Protein AF-A0A4D9DUX8-F1 (afdb_monomer)

Foldseek 3Di:
DPDPPPPPPCPCPPLVPDDPVSNVVPDPPDDPVNVVVVVCVVCVVVVVVVVVVVVVVVVVVVVVVVVVVVVVVVVVVVD

Secondary structure (DSSP, 8-state):
--------TTTTTTTTTS-HHHHHHH-----HHHHHHHHHHHTHHHHHHHHHHHHHHHHHHHHHHHHHHHHHHHHHHT-

Mean predicted aligned error: 13.78 Å

Structure (mmCIF, N/CA/C/O backbone):
data_AF-A0A4D9DUX8-F1
#
_entry.id   AF-A0A4D9DUX8-F1
#
loop_
_atom_site.group_PDB
_atom_site.id
_atom_site.type_symbol
_atom_site.label_atom_id
_atom_site.label_alt_id
_atom_site.label_comp_id
_atom_site.label_asym_id
_atom_site.label_entity_id
_atom_site.label_seq_id
_atom_site.pdbx_PDB_ins_code
_atom_site.Cartn_x
_atom_site.Cartn_y
_atom_site.Cartn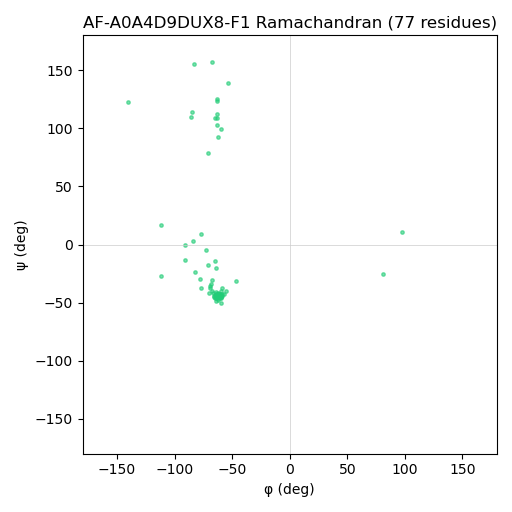_z
_atom_site.occupancy
_atom_site.B_iso_or_equiv
_atom_site.auth_seq_id
_atom_site.auth_comp_id
_atom_site.auth_asym_id
_atom_site.auth_atom_id
_atom_site.pdbx_PDB_model_num
ATOM 1 N N . MET A 1 1 ? -50.011 -31.988 10.054 1.00 39.09 1 MET A N 1
ATOM 2 C CA . MET A 1 1 ? -49.810 -30.957 11.088 1.00 39.09 1 MET A CA 1
ATOM 3 C C . MET A 1 1 ? -48.316 -30.695 11.110 1.00 39.09 1 MET A C 1
ATOM 5 O O . MET A 1 1 ? -47.594 -31.497 11.680 1.00 39.09 1 MET A O 1
ATOM 9 N N . ALA A 1 2 ? -47.848 -29.722 10.328 1.00 46.41 2 ALA A N 1
ATOM 10 C CA . ALA A 1 2 ? -46.457 -29.291 10.395 1.00 46.41 2 ALA A CA 1
ATOM 11 C C . ALA A 1 2 ? -46.395 -28.274 11.532 1.00 46.41 2 ALA A C 1
ATOM 13 O O . ALA A 1 2 ? -47.084 -27.259 11.473 1.00 46.41 2 ALA A O 1
ATOM 14 N N . GLU A 1 3 ? -45.690 -28.624 12.600 1.00 57.47 3 GLU A N 1
ATOM 15 C CA . GLU A 1 3 ? -45.375 -27.705 13.684 1.00 57.47 3 GLU A CA 1
ATOM 16 C C . GLU A 1 3 ? -44.502 -26.607 13.069 1.00 57.47 3 GLU A C 1
ATOM 18 O O . GLU A 1 3 ? -43.430 -26.896 12.536 1.00 57.47 3 GLU A O 1
ATOM 23 N N . GLU A 1 4 ? -45.022 -25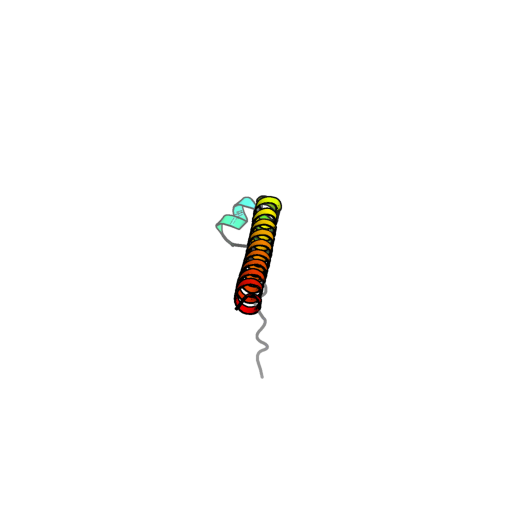.380 12.995 1.00 56.94 4 GLU A N 1
ATOM 24 C CA . GLU A 1 4 ? -44.232 -24.245 12.533 1.00 56.94 4 GLU A CA 1
ATOM 25 C C . GLU A 1 4 ? -43.097 -24.057 13.537 1.00 56.94 4 GLU A C 1
ATOM 27 O O . GLU A 1 4 ? -43.328 -23.700 14.692 1.00 56.94 4 GLU A O 1
ATOM 32 N N . ASP A 1 5 ? -41.880 -24.384 13.107 1.00 57.25 5 ASP A N 1
ATOM 33 C CA . ASP A 1 5 ? -40.654 -24.252 13.883 1.00 57.25 5 ASP A CA 1
ATOM 34 C C . ASP A 1 5 ? -40.467 -22.761 14.194 1.00 57.25 5 ASP A C 1
ATOM 36 O O . ASP A 1 5 ? -39.997 -21.996 13.353 1.00 57.25 5 ASP A O 1
ATOM 40 N N . VAL A 1 6 ? -40.970 -22.307 15.349 1.00 64.75 6 VAL A N 1
ATOM 41 C CA . VAL A 1 6 ? -40.874 -20.908 15.773 1.00 64.75 6 VAL A CA 1
ATOM 42 C C . VAL A 1 6 ? -39.391 -20.621 15.990 1.00 64.75 6 VAL A C 1
ATOM 44 O O . VAL A 1 6 ? -38.818 -21.111 16.970 1.00 64.75 6 VAL A O 1
ATOM 47 N N . PRO A 1 7 ? -38.740 -19.824 15.123 1.00 61.41 7 PRO A N 1
ATOM 48 C CA . PRO A 1 7 ? -37.326 -19.557 15.285 1.00 61.41 7 PRO A CA 1
ATOM 49 C C . PRO A 1 7 ? -37.122 -18.809 16.604 1.00 61.41 7 PRO A C 1
ATOM 51 O O . PRO A 1 7 ? -37.718 -17.756 16.843 1.00 61.41 7 PRO A O 1
ATOM 54 N N . ASN A 1 8 ? -36.283 -19.361 17.480 1.00 63.19 8 ASN A N 1
ATOM 55 C CA . ASN A 1 8 ? -35.963 -18.752 18.764 1.00 63.19 8 ASN A CA 1
ATOM 56 C C . ASN A 1 8 ? -35.252 -17.403 18.556 1.00 63.19 8 ASN A C 1
ATOM 58 O O . ASN A 1 8 ? -34.053 -17.347 18.285 1.00 63.19 8 ASN A O 1
ATOM 62 N N . THR A 1 9 ? -35.979 -16.300 18.730 1.00 60.66 9 THR A N 1
ATOM 63 C CA . THR A 1 9 ? -35.436 -14.936 18.628 1.00 60.66 9 THR A CA 1
ATOM 64 C C . THR A 1 9 ? -34.779 -14.445 19.922 1.00 60.66 9 THR A C 1
ATOM 66 O O . THR A 1 9 ? -34.279 -13.322 19.958 1.00 60.66 9 THR A O 1
ATOM 69 N N . GLN A 1 10 ? -34.694 -15.268 20.979 1.00 61.19 10 GLN A N 1
ATOM 70 C CA . GLN A 1 10 ? -33.982 -14.902 22.213 1.00 61.19 10 GLN A CA 1
ATOM 71 C C . GLN A 1 10 ? -32.451 -14.996 22.118 1.00 61.19 10 GLN A C 1
ATOM 73 O O . GLN A 1 10 ? -31.769 -14.837 23.133 1.00 61.19 10 GLN A O 1
ATOM 78 N N . CYS A 1 11 ? -31.871 -15.201 20.932 1.00 60.59 11 CYS A N 1
ATOM 79 C CA . CYS A 1 11 ? -30.426 -15.066 20.763 1.00 60.59 11 CYS A CA 1
ATOM 80 C C . CYS A 1 11 ? -29.988 -13.628 21.127 1.00 60.59 11 CYS A C 1
ATOM 82 O O . CYS A 1 11 ? -30.141 -12.693 20.343 1.00 60.59 11 CYS A O 1
ATOM 84 N N . GLY A 1 12 ? -29.465 -13.444 22.345 1.00 58.59 12 GLY A N 1
ATOM 85 C CA . GLY A 1 12 ? -29.016 -12.153 22.880 1.00 58.59 12 GLY A CA 1
ATOM 86 C C . GLY A 1 12 ? -30.011 -11.406 23.783 1.00 58.59 12 GLY A C 1
ATOM 87 O O . GLY A 1 12 ? -29.751 -10.242 24.111 1.00 58.59 12 GLY A O 1
ATOM 88 N N . TYR A 1 13 ? -31.118 -12.032 24.210 1.00 53.88 13 TYR A N 1
ATOM 89 C CA . TYR A 1 13 ? -32.067 -11.422 25.154 1.00 53.88 13 TYR A CA 1
ATOM 90 C C . TYR A 1 13 ? -31.381 -11.156 26.508 1.00 53.88 13 TYR A C 1
ATOM 92 O O . TYR A 1 13 ? -30.740 -12.033 27.080 1.00 53.88 13 TYR A O 1
ATOM 100 N N . GLY A 1 14 ? -31.430 -9.911 26.989 1.00 60.47 14 GLY A N 1
ATOM 101 C CA . GLY A 1 14 ? -30.777 -9.477 28.235 1.00 60.47 14 GLY A CA 1
ATOM 102 C C . GLY A 1 14 ? -29.277 -9.162 28.132 1.00 60.47 14 GLY A C 1
ATOM 103 O O . GLY A 1 14 ? -28.788 -8.311 28.872 1.00 60.47 14 GLY A O 1
ATOM 104 N N . VAL A 1 15 ? -28.545 -9.748 27.178 1.00 57.44 15 VAL A N 1
ATOM 105 C CA . VAL A 1 15 ? -27.114 -9.441 26.974 1.00 57.44 15 VAL A CA 1
ATOM 106 C C . VAL A 1 15 ? -26.945 -8.103 26.254 1.00 57.44 15 VAL A C 1
ATOM 108 O O . VAL A 1 15 ? -26.091 -7.313 26.642 1.00 57.44 15 VAL A O 1
ATOM 111 N N . ARG A 1 16 ? -27.831 -7.785 25.293 1.00 54.16 16 ARG A N 1
ATOM 112 C CA . ARG A 1 16 ? -27.852 -6.505 24.550 1.00 54.16 16 ARG A CA 1
ATOM 113 C C . ARG A 1 16 ? -28.162 -5.262 25.404 1.00 54.16 16 ARG A C 1
ATOM 115 O O . ARG A 1 16 ? -27.947 -4.149 24.937 1.00 54.16 16 ARG A O 1
ATOM 122 N N . LEU A 1 17 ? -28.654 -5.448 26.633 1.00 56.53 17 LEU A N 1
ATOM 123 C CA . LEU A 1 17 ? -29.028 -4.370 27.558 1.00 56.53 17 LEU A CA 1
ATOM 124 C C . LEU A 1 17 ? -27.876 -3.925 28.482 1.00 56.53 17 LEU A C 1
ATOM 126 O O . LEU A 1 17 ? -27.993 -2.908 29.161 1.00 56.53 17 LEU A O 1
ATOM 130 N N . LYS A 1 18 ? -26.785 -4.701 28.548 1.00 57.38 18 LYS A N 1
ATOM 131 C CA . LYS A 1 18 ? -25.598 -4.386 29.355 1.00 57.38 18 LYS A CA 1
ATOM 132 C C . LYS A 1 18 ? -24.655 -3.423 28.624 1.00 57.38 18 LYS A C 1
ATOM 134 O O . LYS A 1 18 ? -24.641 -3.373 27.401 1.00 57.38 18 LYS A O 1
ATOM 139 N N . LEU A 1 19 ? -23.852 -2.676 29.382 1.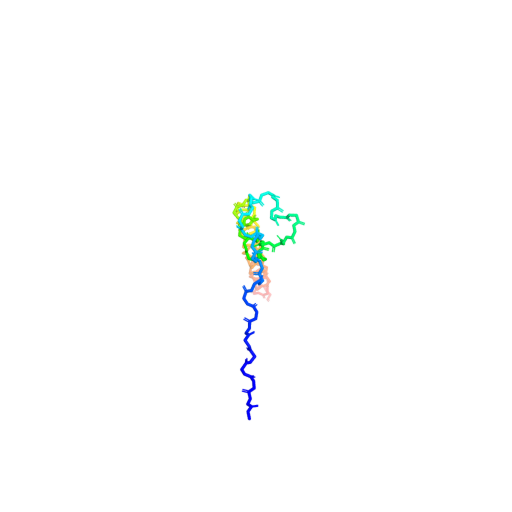00 56.56 19 LEU A N 1
ATOM 140 C CA . LEU A 1 19 ? -22.839 -1.748 28.865 1.00 56.56 19 LEU A CA 1
ATOM 141 C C . LEU A 1 19 ? -21.887 -2.461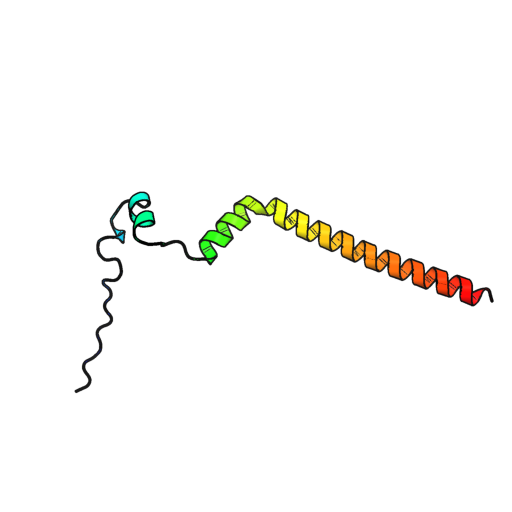 27.874 1.00 56.56 19 LEU A C 1
ATOM 143 O O . LEU A 1 19 ? -21.461 -3.583 28.149 1.00 56.56 19 LEU A O 1
ATOM 147 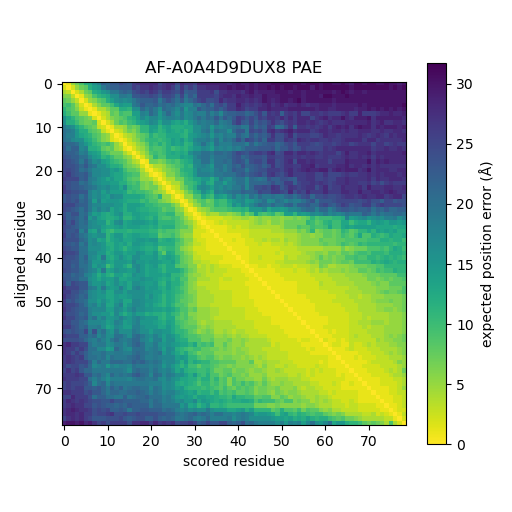N N . GLU A 1 20 ? -21.522 -1.806 26.762 1.00 54.94 20 GLU A N 1
ATOM 148 C CA . GLU A 1 20 ? -20.695 -2.358 25.660 1.00 54.94 20 GLU A CA 1
ATOM 149 C C . GLU A 1 20 ? -19.423 -3.101 26.119 1.00 54.94 20 GLU A C 1
ATOM 151 O O . GLU A 1 20 ? -18.997 -4.067 25.486 1.00 54.94 20 GLU A O 1
ATOM 156 N N . LEU A 1 21 ? -18.826 -2.677 27.238 1.00 54.75 21 LEU A N 1
ATOM 157 C CA . LEU A 1 21 ? -17.632 -3.290 27.830 1.00 54.75 21 LEU A CA 1
ATOM 158 C C . LEU A 1 21 ? -17.882 -4.694 28.417 1.00 54.75 21 LEU A C 1
ATOM 160 O O . LEU A 1 21 ? -17.026 -5.561 28.291 1.00 54.75 21 LEU A O 1
ATOM 164 N N . GLU A 1 22 ? -19.053 -4.948 29.009 1.00 53.03 22 GLU A N 1
ATOM 165 C CA . GLU A 1 22 ? -19.444 -6.270 29.543 1.00 53.03 22 GLU A CA 1
ATOM 166 C C . GLU A 1 22 ? -19.886 -7.216 28.413 1.00 53.03 22 GLU A C 1
ATOM 168 O O . GLU A 1 22 ? -19.699 -8.428 28.485 1.00 53.03 22 GLU A O 1
ATOM 173 N N . GLN A 1 23 ? -20.433 -6.665 27.326 1.00 51.69 23 GLN A N 1
ATOM 174 C CA . GLN A 1 23 ? -20.880 -7.438 26.165 1.00 51.69 23 GLN A CA 1
ATOM 175 C C . GLN A 1 23 ? -19.726 -8.048 25.370 1.00 51.69 23 GLN A C 1
ATOM 177 O O . GLN A 1 23 ? -19.849 -9.183 24.913 1.00 51.69 23 GLN A O 1
ATOM 182 N N . GLN A 1 24 ? -18.598 -7.339 25.240 1.00 54.84 24 GLN A N 1
ATOM 183 C CA . GLN A 1 24 ? -17.419 -7.838 24.519 1.00 54.84 24 GLN A CA 1
ATOM 184 C C . GLN A 1 24 ? -16.784 -9.083 25.160 1.00 54.84 24 GLN A C 1
ATOM 186 O O . GLN A 1 24 ? -16.071 -9.806 24.469 1.00 54.84 24 GLN A O 1
ATOM 191 N N . SER A 1 25 ? -17.052 -9.341 26.446 1.00 56.78 25 SER A N 1
ATOM 192 C CA . SER A 1 25 ? -16.544 -10.508 27.181 1.00 56.78 25 SER A CA 1
ATOM 193 C C . SER A 1 25 ? -17.373 -11.781 26.942 1.00 56.78 25 SER A C 1
ATOM 195 O O . SER A 1 25 ? -16.865 -12.890 27.073 1.00 56.78 25 SER A O 1
ATOM 197 N N . PHE A 1 26 ? -18.646 -11.637 26.553 1.00 52.16 26 PHE A N 1
ATOM 198 C CA . PHE A 1 26 ? -19.579 -12.760 26.374 1.00 52.16 26 PHE A CA 1
ATOM 199 C C . PHE A 1 26 ? -19.979 -13.007 24.911 1.00 52.16 26 PHE A C 1
ATOM 201 O O . PHE A 1 26 ? -20.325 -14.133 24.560 1.00 52.16 26 PHE A O 1
ATOM 208 N N . ILE A 1 27 ? -19.954 -11.982 24.049 1.00 53.12 27 ILE A N 1
ATOM 209 C CA . ILE A 1 27 ? -20.336 -12.075 22.633 1.00 53.12 27 ILE A CA 1
ATOM 210 C C . ILE A 1 27 ? -19.369 -11.227 21.795 1.00 53.12 27 ILE A C 1
ATOM 212 O O . ILE A 1 27 ? -19.282 -10.009 21.958 1.00 53.12 27 ILE A O 1
ATOM 216 N N . HIS A 1 28 ? -18.694 -11.843 20.818 1.00 58.22 28 HIS A N 1
ATOM 217 C CA . HIS A 1 28 ? -17.985 -11.108 19.767 1.00 58.22 28 HIS A CA 1
ATOM 218 C C . HIS A 1 28 ? -18.994 -10.459 18.806 1.00 58.22 28 HIS A C 1
ATOM 220 O O . HIS A 1 28 ? -19.249 -10.949 17.713 1.00 58.22 28 HIS A O 1
ATOM 226 N N . ALA A 1 29 ? -19.575 -9.328 19.208 1.00 61.31 29 ALA A N 1
ATOM 227 C CA . ALA A 1 29 ? -20.506 -8.560 18.376 1.00 61.31 29 ALA A CA 1
ATOM 228 C C . ALA A 1 29 ? -19.813 -7.815 17.213 1.00 61.31 29 ALA A C 1
ATOM 230 O O . ALA A 1 29 ? -20.473 -7.184 16.389 1.00 61.31 29 ALA A O 1
ATOM 231 N N . LYS A 1 30 ? -18.476 -7.863 17.139 1.00 63.03 30 LYS A N 1
ATOM 232 C CA . LYS A 1 30 ? -17.702 -7.262 16.050 1.00 63.03 30 LYS A CA 1
ATOM 233 C C . LYS A 1 30 ? -17.611 -8.243 14.884 1.00 63.03 30 LYS A C 1
ATOM 235 O O . LYS A 1 30 ? -16.899 -9.238 14.963 1.00 63.03 30 LYS A O 1
ATOM 240 N N . GLY A 1 31 ? -18.305 -7.935 13.791 1.00 68.81 31 GLY A N 1
ATOM 241 C CA . GLY A 1 31 ? -18.143 -8.655 12.529 1.00 68.81 31 GLY A CA 1
ATOM 242 C C . GLY A 1 31 ? -16.762 -8.422 11.904 1.00 68.81 31 GLY A C 1
ATOM 243 O O . GLY A 1 31 ? -16.120 -7.398 12.151 1.00 68.81 31 GLY A O 1
ATOM 244 N N . CYS A 1 32 ? -16.323 -9.348 11.046 1.00 76.06 32 CYS A N 1
ATOM 245 C CA . CYS A 1 32 ? -15.039 -9.263 10.339 1.00 76.06 32 CYS A CA 1
ATOM 246 C C . CYS A 1 32 ? -14.897 -7.955 9.543 1.00 76.06 32 CYS A C 1
ATOM 248 O O . CYS A 1 32 ? -13.839 -7.3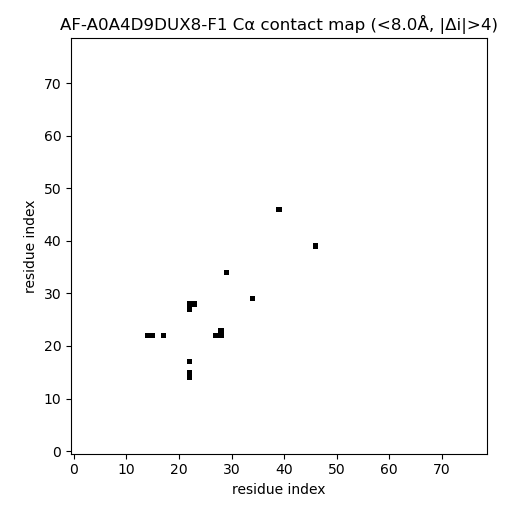33 9.563 1.00 76.06 32 CYS A O 1
ATOM 250 N N . VAL A 1 33 ? -15.985 -7.509 8.905 1.00 83.00 33 VAL A N 1
ATOM 251 C CA . VAL A 1 33 ? -16.023 -6.278 8.101 1.00 83.00 33 VAL A CA 1
ATOM 252 C C . VAL A 1 33 ? -15.811 -5.034 8.967 1.00 83.00 33 VAL A C 1
ATOM 254 O O . VAL A 1 33 ? -14.998 -4.189 8.620 1.00 83.00 33 VAL A O 1
ATOM 257 N N . ALA A 1 34 ? -16.460 -4.952 10.133 1.00 81.06 34 ALA A N 1
ATOM 258 C CA . ALA A 1 34 ? -16.336 -3.799 11.027 1.00 81.06 34 ALA A CA 1
ATOM 259 C C . ALA A 1 34 ? -14.938 -3.689 11.663 1.00 81.06 34 ALA A C 1
ATOM 261 O O . ALA A 1 34 ? -14.444 -2.588 11.892 1.00 81.06 34 ALA A O 1
ATOM 262 N N . GLN A 1 35 ? -14.282 -4.820 11.952 1.00 82.19 35 GLN A N 1
ATOM 263 C CA . GLN A 1 35 ? -12.882 -4.811 12.394 1.00 82.19 35 GLN A CA 1
ATOM 264 C C . GLN A 1 35 ? -11.927 -4.418 11.266 1.00 82.19 35 GLN A C 1
ATOM 266 O O . GLN A 1 35 ? -11.001 -3.646 11.505 1.00 82.19 35 GLN A O 1
ATOM 271 N N . PHE A 1 36 ? -12.158 -4.923 10.052 1.00 84.06 36 PHE A N 1
ATOM 272 C CA . PHE A 1 36 ? -11.358 -4.561 8.887 1.00 84.06 36 PHE A CA 1
ATOM 273 C C . PHE A 1 36 ? -11.479 -3.072 8.555 1.00 84.06 36 PHE A C 1
ATOM 275 O O . PHE A 1 36 ? -10.469 -2.430 8.303 1.00 84.06 36 PHE A O 1
ATOM 282 N N . GLU A 1 37 ? -12.683 -2.505 8.620 1.00 87.06 37 GLU A N 1
ATOM 283 C CA . GLU A 1 37 ? -12.914 -1.079 8.384 1.00 87.06 37 GLU A CA 1
ATOM 284 C C . GLU A 1 37 ? -12.155 -0.201 9.385 1.00 87.06 37 GLU A C 1
ATOM 286 O O . GLU A 1 37 ? -11.486 0.742 8.975 1.00 87.06 37 GLU A O 1
ATOM 291 N N . ARG A 1 38 ? -12.182 -0.543 10.680 1.00 88.38 38 ARG A N 1
ATOM 292 C CA . ARG A 1 38 ? -11.416 0.182 11.711 1.00 88.38 38 ARG A CA 1
ATOM 293 C C . ARG A 1 38 ? -9.916 0.100 11.459 1.00 88.38 38 ARG A C 1
ATOM 295 O O . ARG A 1 38 ? -9.239 1.120 11.440 1.00 88.38 38 ARG A O 1
ATOM 302 N N . TRP A 1 39 ? -9.412 -1.105 11.192 1.00 91.00 39 TRP A N 1
ATOM 303 C CA . TRP A 1 39 ? -8.006 -1.292 10.846 1.00 91.00 39 TRP A CA 1
ATOM 304 C C . TRP A 1 39 ? -7.618 -0.489 9.597 1.00 91.00 39 TRP A C 1
ATOM 306 O O . TRP A 1 39 ? -6.563 0.141 9.578 1.00 91.00 39 TRP A O 1
ATOM 316 N N . LEU A 1 40 ? -8.47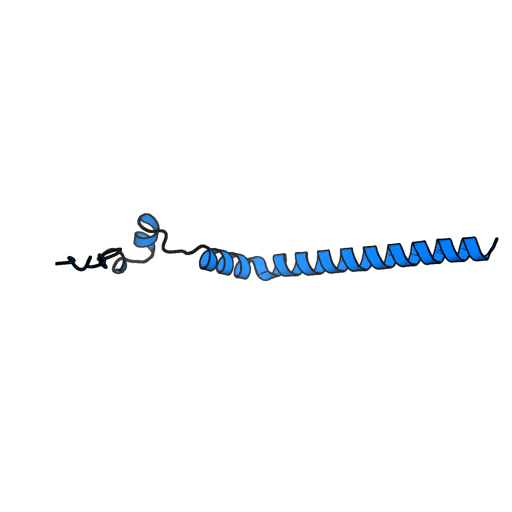4 -0.477 8.572 1.00 92.06 40 LEU A N 1
ATOM 317 C CA . LEU A 1 40 ? -8.242 0.252 7.331 1.00 92.06 40 LEU A CA 1
ATOM 318 C C . LEU A 1 40 ? -8.265 1.768 7.552 1.00 92.06 40 LEU A C 1
ATOM 320 O O . LEU A 1 40 ? -7.430 2.457 6.978 1.00 92.06 40 LEU A O 1
ATOM 324 N N . GLN A 1 41 ? -9.173 2.287 8.383 1.00 91.75 41 GLN A N 1
ATOM 325 C CA . GLN A 1 41 ? -9.213 3.706 8.750 1.00 91.75 41 GLN A CA 1
ATOM 326 C C . GLN A 1 41 ? -7.939 4.128 9.491 1.00 91.75 41 GLN A C 1
ATOM 328 O O . GLN A 1 41 ? -7.332 5.133 9.124 1.00 91.75 41 GLN A O 1
ATOM 333 N N . ASP A 1 42 ? -7.483 3.326 10.456 1.00 94.88 42 ASP A N 1
ATOM 334 C CA . ASP A 1 42 ? -6.263 3.607 11.223 1.00 94.88 42 ASP A CA 1
ATOM 335 C C . ASP A 1 42 ? -4.990 3.509 10.359 1.00 94.88 42 ASP A C 1
ATOM 337 O O . ASP A 1 42 ? -4.011 4.215 10.598 1.00 94.88 42 ASP A O 1
ATOM 341 N N . ASN A 1 43 ? -4.993 2.650 9.331 1.00 95.00 43 ASN A N 1
ATOM 342 C CA . ASN A 1 43 ? -3.826 2.363 8.485 1.00 95.00 43 ASN A CA 1
ATOM 343 C C . ASN A 1 43 ? -3.962 2.880 7.044 1.00 95.00 43 ASN A C 1
ATOM 345 O O . ASN A 1 43 ? -3.200 2.468 6.165 1.00 95.00 43 ASN A O 1
ATOM 349 N N . LEU A 1 44 ? -4.894 3.799 6.783 1.00 95.31 44 LEU A N 1
ATOM 350 C CA . LEU A 1 44 ? -5.229 4.243 5.427 1.00 95.31 44 LEU A CA 1
ATOM 351 C C . LEU A 1 44 ? -4.008 4.790 4.673 1.00 95.31 44 LEU A C 1
ATOM 353 O O . LEU A 1 44 ? -3.793 4.462 3.508 1.00 95.31 44 LEU A O 1
ATOM 357 N N . ILE A 1 45 ? -3.172 5.580 5.356 1.00 95.56 45 ILE A N 1
ATOM 358 C CA . ILE A 1 45 ? -1.955 6.166 4.774 1.00 95.56 45 ILE A CA 1
ATOM 359 C C . ILE A 1 45 ? -0.946 5.076 4.400 1.00 95.56 45 ILE A C 1
ATOM 361 O O . ILE A 1 45 ? -0.368 5.127 3.316 1.00 95.56 45 ILE A O 1
ATOM 365 N N . ALA A 1 46 ? -0.749 4.076 5.263 1.00 96.12 46 ALA A N 1
ATOM 366 C CA . ALA A 1 46 ? 0.167 2.973 4.989 1.00 96.12 46 ALA A CA 1
ATOM 367 C C . ALA A 1 46 ? -0.301 2.151 3.781 1.00 96.12 46 ALA A C 1
ATOM 369 O O . ALA A 1 46 ? 0.486 1.885 2.874 1.00 96.12 46 ALA A O 1
ATOM 370 N N . VAL A 1 47 ? -1.591 1.809 3.726 1.00 96.69 47 VAL A N 1
ATOM 371 C CA . VAL A 1 47 ? -2.177 1.062 2.602 1.00 96.69 47 VAL A CA 1
ATOM 372 C C . VAL A 1 47 ? -2.071 1.854 1.297 1.00 96.69 47 VAL A C 1
ATOM 374 O O . VAL A 1 47 ? -1.641 1.305 0.282 1.00 96.69 47 VAL A O 1
ATOM 377 N N . ALA A 1 48 ? -2.388 3.152 1.319 1.00 96.50 48 ALA A N 1
ATOM 378 C CA . ALA A 1 48 ? -2.238 4.024 0.157 1.00 96.50 48 ALA A CA 1
ATOM 379 C C . ALA A 1 48 ? -0.774 4.116 -0.304 1.00 96.50 48 ALA A C 1
ATOM 381 O O . ALA A 1 48 ? -0.493 3.998 -1.496 1.00 96.50 48 ALA A O 1
ATOM 382 N N . GLY A 1 49 ? 0.167 4.259 0.633 1.00 97.38 49 GLY A N 1
ATOM 383 C CA . GLY A 1 49 ? 1.600 4.292 0.345 1.00 97.38 49 GLY A CA 1
ATOM 384 C C . GLY A 1 49 ? 2.104 3.004 -0.305 1.00 97.38 49 GLY A C 1
ATOM 385 O O . GLY A 1 49 ? 2.837 3.066 -1.290 1.00 97.38 49 GLY A O 1
ATOM 386 N N . ILE A 1 50 ? 1.662 1.840 0.181 1.00 97.50 50 ILE A N 1
ATOM 387 C CA . ILE A 1 50 ? 1.976 0.540 -0.432 1.00 97.50 50 ILE A CA 1
ATOM 388 C C . ILE A 1 50 ? 1.444 0.488 -1.866 1.00 97.50 50 ILE A C 1
ATOM 390 O O . ILE A 1 50 ? 2.170 0.095 -2.777 1.00 97.50 50 ILE A O 1
ATOM 394 N N . PHE A 1 51 ? 0.202 0.921 -2.084 1.00 97.56 51 PHE A N 1
ATOM 395 C CA . PHE A 1 51 ? -0.417 0.898 -3.407 1.00 97.56 51 PHE A CA 1
ATOM 396 C C . PHE A 1 51 ? 0.332 1.788 -4.409 1.00 97.56 51 PHE A C 1
ATOM 398 O O . PHE A 1 51 ? 0.638 1.358 -5.522 1.00 97.56 51 PHE A O 1
ATOM 405 N N . VAL A 1 52 ? 0.702 3.004 -3.992 1.00 97.88 52 VAL A N 1
ATOM 406 C CA . VAL A 1 52 ? 1.516 3.927 -4.797 1.00 97.88 52 VAL A CA 1
ATOM 407 C C . VAL A 1 52 ? 2.910 3.354 -5.049 1.00 97.88 52 VAL A C 1
ATOM 409 O O . VAL A 1 52 ? 3.385 3.389 -6.181 1.00 97.88 52 VAL A O 1
ATOM 412 N N . GLY A 1 53 ? 3.556 2.779 -4.033 1.00 97.88 53 GLY A N 1
ATOM 413 C CA . GLY A 1 53 ? 4.870 2.152 -4.172 1.00 97.88 53 GLY A CA 1
ATOM 414 C C . GLY A 1 53 ? 4.864 1.010 -5.188 1.00 97.88 53 GLY A C 1
ATOM 415 O O . GLY A 1 53 ? 5.730 0.955 -6.059 1.00 97.88 53 GLY A O 1
ATOM 416 N N . ILE A 1 54 ? 3.848 0.144 -5.141 1.00 98.00 54 ILE A N 1
ATOM 417 C CA . ILE A 1 54 ? 3.666 -0.928 -6.127 1.00 98.00 54 ILE A CA 1
ATOM 418 C C . ILE A 1 54 ? 3.453 -0.339 -7.524 1.00 98.00 54 ILE A C 1
ATOM 420 O O . ILE A 1 54 ? 4.100 -0.788 -8.467 1.00 98.00 54 ILE A O 1
ATOM 424 N N . ALA A 1 55 ? 2.598 0.676 -7.673 1.00 97.88 55 ALA A N 1
ATOM 425 C CA . ALA A 1 55 ? 2.358 1.313 -8.967 1.00 97.88 55 ALA A CA 1
ATOM 426 C C . ALA A 1 55 ? 3.647 1.902 -9.566 1.00 97.88 55 ALA A C 1
ATOM 428 O O . ALA A 1 55 ? 3.938 1.679 -10.740 1.00 97.88 55 ALA A O 1
ATOM 429 N N . LEU A 1 56 ? 4.459 2.587 -8.756 1.00 97.44 56 LEU A N 1
ATOM 430 C CA . LEU A 1 56 ? 5.746 3.135 -9.190 1.00 97.44 56 LEU A CA 1
ATOM 431 C C . LEU A 1 56 ? 6.737 2.040 -9.590 1.00 97.44 56 LEU A C 1
ATOM 433 O O . LEU A 1 56 ? 7.408 2.175 -10.615 1.00 97.44 56 LEU A O 1
ATOM 437 N N . LEU A 1 57 ? 6.816 0.950 -8.822 1.00 97.00 57 LEU A N 1
ATOM 438 C CA . LEU A 1 57 ? 7.670 -0.194 -9.151 1.00 97.00 57 LEU A CA 1
ATOM 439 C C . LEU A 1 57 ? 7.253 -0.846 -10.474 1.00 97.00 57 LEU A C 1
ATOM 441 O O . LEU A 1 57 ? 8.112 -1.151 -11.299 1.00 97.00 57 LEU A O 1
ATOM 445 N N . GLN A 1 58 ? 5.948 -1.007 -10.703 1.00 97.00 58 GLN A N 1
ATOM 446 C CA . GLN A 1 58 ? 5.410 -1.552 -11.951 1.00 97.00 58 GLN A CA 1
ATOM 447 C C . GLN A 1 58 ? 5.732 -0.645 -13.146 1.00 97.00 58 GLN A C 1
ATOM 449 O O . GLN A 1 58 ? 6.265 -1.122 -14.146 1.00 97.00 58 GLN A O 1
ATOM 454 N N . ILE A 1 59 ? 5.480 0.666 -13.034 1.00 96.75 59 ILE A N 1
ATOM 455 C CA . ILE A 1 59 ? 5.791 1.638 -14.098 1.00 96.75 59 ILE A CA 1
ATOM 456 C C . ILE A 1 59 ? 7.289 1.622 -14.409 1.00 96.75 59 ILE A C 1
ATOM 458 O O . ILE A 1 59 ? 7.678 1.528 -15.570 1.00 96.75 59 ILE A O 1
ATOM 462 N N . SER A 1 60 ? 8.130 1.643 -13.373 1.00 95.69 60 SER A N 1
ATOM 463 C CA . SER A 1 60 ? 9.586 1.598 -13.532 1.00 95.69 60 SER A CA 1
ATOM 464 C C . SER A 1 60 ? 10.029 0.324 -14.253 1.00 95.69 60 SER A C 1
ATOM 466 O O . SER A 1 60 ? 10.831 0.395 -15.181 1.00 95.69 60 SER A O 1
ATOM 468 N N . GLY A 1 61 ? 9.474 -0.835 -13.880 1.00 96.31 61 GLY A N 1
ATOM 469 C CA . GLY A 1 61 ? 9.767 -2.112 -14.532 1.00 96.31 61 GLY A CA 1
ATOM 470 C C . GLY A 1 61 ? 9.398 -2.124 -16.016 1.00 96.31 61 GLY A C 1
ATOM 471 O O . GLY A 1 61 ? 10.200 -2.552 -16.845 1.00 96.31 61 GLY A O 1
ATOM 472 N N . VAL A 1 62 ? 8.221 -1.598 -16.366 1.00 96.56 62 VAL A N 1
ATOM 473 C CA . VAL A 1 62 ? 7.778 -1.493 -17.765 1.00 96.56 62 VAL A CA 1
ATOM 474 C C . VAL A 1 62 ? 8.680 -0.548 -18.563 1.00 96.56 62 VAL A C 1
ATOM 476 O O . VAL A 1 62 ? 9.116 -0.912 -19.653 1.00 96.56 62 VAL A O 1
ATOM 479 N N . CYS A 1 63 ? 9.013 0.629 -18.027 1.00 96.06 63 CYS A N 1
ATOM 480 C CA . CYS A 1 63 ? 9.890 1.584 -18.707 1.00 96.06 63 CYS A CA 1
ATOM 481 C C . CYS A 1 63 ? 11.295 1.015 -18.941 1.00 96.06 63 CYS A C 1
ATOM 483 O O . CYS A 1 63 ? 11.845 1.168 -20.029 1.00 96.06 63 CYS A O 1
ATOM 485 N N . LEU A 1 64 ? 11.868 0.321 -17.952 1.00 95.38 64 LEU A N 1
ATOM 486 C CA . LEU A 1 64 ? 13.173 -0.326 -18.110 1.00 95.38 64 LEU A CA 1
ATOM 487 C C . LEU A 1 64 ? 13.133 -1.416 -19.184 1.00 95.38 64 LEU A C 1
ATOM 489 O O . LEU A 1 64 ? 14.035 -1.478 -20.016 1.00 95.38 64 LEU A O 1
ATOM 493 N N . ALA A 1 65 ? 12.090 -2.251 -19.187 1.00 96.44 65 ALA A N 1
ATOM 494 C CA . ALA A 1 65 ? 11.930 -3.292 -20.196 1.00 96.44 65 ALA A CA 1
ATOM 495 C C . ALA A 1 65 ? 11.833 -2.697 -21.610 1.00 96.44 65 ALA A C 1
ATOM 497 O O . ALA A 1 65 ? 12.477 -3.195 -22.529 1.00 96.44 65 ALA A O 1
ATOM 498 N N . GLN A 1 66 ? 11.082 -1.606 -21.777 1.00 94.69 66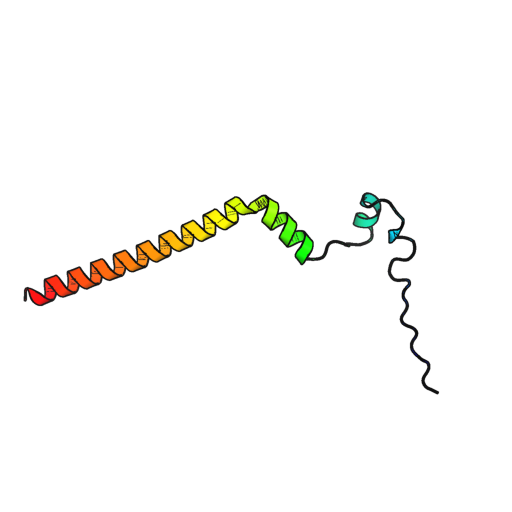 GLN A N 1
ATOM 499 C CA . GLN A 1 66 ? 10.950 -0.912 -23.060 1.00 94.69 66 GLN A CA 1
ATOM 500 C C . GLN A 1 66 ? 12.268 -0.285 -23.523 1.00 94.69 66 GLN A C 1
ATOM 502 O O . GLN A 1 66 ? 12.649 -0.469 -24.678 1.00 94.69 66 GLN A O 1
ATOM 507 N N . ASN A 1 67 ? 12.991 0.393 -22.627 1.00 94.19 67 ASN A N 1
ATOM 508 C CA . ASN A 1 67 ? 14.300 0.966 -22.946 1.00 94.19 67 ASN A CA 1
ATOM 509 C C . ASN A 1 67 ? 15.289 -0.123 -23.382 1.00 94.19 67 ASN A C 1
ATOM 511 O O . ASN A 1 67 ? 15.949 0.023 -24.404 1.00 94.19 67 ASN A O 1
ATOM 515 N N . LEU A 1 68 ? 15.334 -1.247 -22.659 1.00 93.88 68 LEU A N 1
ATOM 516 C CA . LEU A 1 68 ? 16.219 -2.361 -22.992 1.00 93.88 68 LEU A CA 1
ATOM 517 C C . LEU A 1 68 ? 15.903 -2.965 -24.366 1.00 93.88 68 LEU A C 1
ATOM 519 O O . LEU A 1 68 ? 16.816 -3.279 -25.125 1.00 93.88 68 LEU A O 1
ATOM 523 N N . VAL A 1 69 ? 14.620 -3.129 -24.699 1.00 95.50 69 VAL A N 1
ATOM 524 C CA . VAL A 1 69 ? 14.211 -3.620 -26.023 1.00 95.50 69 VAL A CA 1
ATOM 525 C C . VAL A 1 69 ? 14.629 -2.636 -27.114 1.00 95.50 69 VAL A C 1
ATOM 527 O O . VAL A 1 69 ? 15.217 -3.060 -28.106 1.00 95.50 69 VAL A O 1
ATOM 530 N N . SER A 1 70 ? 14.401 -1.336 -26.906 1.00 93.19 70 SER A N 1
ATOM 531 C CA . SER A 1 70 ? 14.816 -0.296 -27.854 1.00 93.19 70 SER A CA 1
ATOM 532 C C . SER A 1 70 ? 16.331 -0.297 -28.080 1.00 93.19 70 SER A C 1
ATOM 534 O O . SER A 1 70 ? 16.780 -0.146 -29.215 1.00 93.19 70 SER A O 1
ATOM 536 N N . ASP A 1 71 ? 17.124 -0.504 -27.028 1.00 93.19 71 ASP A N 1
ATOM 537 C CA . ASP A 1 71 ? 18.583 -0.582 -27.133 1.00 93.19 71 ASP A CA 1
ATOM 538 C C . ASP A 1 71 ? 19.029 -1.821 -27.924 1.00 93.19 71 ASP A C 1
ATOM 540 O O . ASP A 1 71 ? 19.916 -1.737 -28.777 1.00 93.19 71 ASP A O 1
ATOM 544 N N . VAL A 1 72 ? 18.391 -2.975 -27.699 1.00 95.12 72 VAL A N 1
ATOM 545 C CA . VAL A 1 72 ? 18.664 -4.205 -28.462 1.00 95.12 72 VAL A CA 1
ATOM 546 C C . VAL A 1 72 ? 18.320 -4.026 -29.941 1.00 95.12 72 VAL A C 1
ATOM 548 O O . VAL A 1 72 ? 19.093 -4.442 -30.808 1.00 95.12 72 VAL A O 1
ATOM 551 N N . GLU A 1 73 ? 17.183 -3.401 -30.247 1.00 94.00 73 GLU A N 1
ATOM 552 C CA . GLU A 1 73 ? 16.777 -3.102 -31.622 1.00 94.00 73 GLU A CA 1
ATOM 553 C C . GLU A 1 73 ? 17.737 -2.119 -32.300 1.00 94.00 73 GLU A C 1
ATOM 555 O O . GLU A 1 73 ? 18.110 -2.338 -33.454 1.00 94.00 73 GLU A O 1
ATOM 560 N N . ALA A 1 74 ? 18.204 -1.094 -31.582 1.00 92.31 74 ALA A N 1
ATOM 561 C CA . ALA A 1 74 ? 19.176 -0.131 -32.090 1.00 92.31 74 ALA A CA 1
ATOM 562 C C . ALA A 1 74 ? 20.530 -0.784 -32.396 1.00 92.31 74 ALA A C 1
ATOM 564 O O . ALA A 1 74 ? 21.105 -0.535 -33.457 1.00 92.31 74 ALA A O 1
ATOM 565 N N . VAL A 1 75 ? 21.019 -1.664 -31.511 1.00 92.75 75 VAL A N 1
ATOM 566 C CA . VAL A 1 75 ? 22.225 -2.454 -31.786 1.00 92.75 75 VAL A CA 1
ATOM 567 C C . VAL A 1 75 ? 22.003 -3.296 -33.031 1.00 92.75 75 VAL A C 1
ATOM 569 O O . VAL A 1 75 ? 22.816 -3.208 -33.939 1.00 92.75 75 VAL A O 1
ATOM 572 N N . LYS A 1 76 ? 20.899 -4.051 -33.118 1.00 90.88 76 LYS A N 1
ATOM 573 C CA . LYS A 1 76 ? 20.592 -4.919 -34.265 1.00 90.88 76 LYS A CA 1
ATOM 574 C C . LYS A 1 76 ? 20.501 -4.157 -35.592 1.00 90.88 76 LYS A C 1
ATOM 576 O O . LYS A 1 76 ? 20.930 -4.697 -36.600 1.00 90.88 76 LYS A O 1
ATOM 581 N N . ALA A 1 77 ? 19.960 -2.940 -35.604 1.00 86.44 77 ALA A N 1
ATOM 582 C CA . ALA A 1 77 ? 19.865 -2.107 -36.806 1.00 86.44 77 ALA A CA 1
ATOM 583 C C . ALA A 1 77 ? 21.223 -1.561 -37.287 1.00 86.44 77 ALA A C 1
ATOM 585 O O . ALA A 1 77 ? 21.331 -1.108 -38.423 1.00 86.44 77 ALA A O 1
ATOM 586 N N . ASN A 1 78 ? 22.239 -1.583 -36.421 1.00 85.44 78 ASN A N 1
ATOM 587 C CA . ASN A 1 78 ? 23.599 -1.149 -36.729 1.00 85.44 78 ASN A CA 1
ATOM 588 C C . ASN A 1 78 ? 24.502 -2.288 -37.261 1.00 85.44 78 ASN A C 1
ATOM 590 O O . ASN A 1 78 ? 25.674 -2.036 -37.541 1.00 85.44 78 ASN A O 1
ATOM 594 N N . TRP A 1 79 ? 23.984 -3.520 -37.373 1.00 69.50 79 TRP A N 1
ATOM 595 C CA . TRP A 1 79 ? 24.628 -4.661 -38.047 1.00 69.50 79 TRP A CA 1
ATOM 596 C C . TRP A 1 79 ? 24.033 -4.861 -39.440 1.00 69.50 79 TRP A C 1
ATOM 598 O O . TRP A 1 79 ? 24.819 -5.185 -40.357 1.00 69.50 79 TRP A O 1
#

Sequence (79 aa):
MAEEDVPNTQCGYGVRLKLELEQQSFIHAKGCVAQFERWLQDNLIAVAGIFVGIALLQISGVCLAQNLVSDVEAVKANW

Radi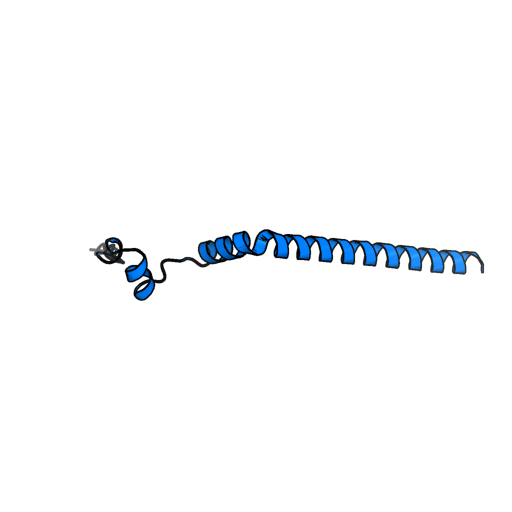us of gyration: 29.12 Å; Cα contacts (8 Å, |Δi|>4): 8; chains: 1; bounding box: 74×37×68 Å

Solvent-accessible surface area (backbone atoms only — not comparable to full-atom values): 4881 Å² total; per-residue (Å²): 134,82,78,76,81,74,76,79,76,63,80,58,69,76,52,77,77,49,62,71,79,66,32,62,78,78,43,82,83,71,49,73,66,62,53,49,50,52,53,44,66,79,38,42,67,58,54,50,50,51,53,50,51,51,51,52,52,51,53,50,52,53,52,51,54,52,52,53,50,52,51,53,51,53,56,59,73,75,108

pLDDT: mean 78.65, std 18.37, range [39.09, 98.0]

Organism: NCBI:txid55544